Protein AF-A0A7S3C1I9-F1 (afdb_monomer)

Foldseek 3Di:
DDDDQFWDDDPPDDIAGPQKKKAAPDPPFQQIKTFHHVVVLTWIKTAHDDDQFFGIDTGSPDRDDDDPPGDIDMGHDDCPVQKDKDWDDDALQDIFIKIAGHCVPHRGFDADPVRHGDIHGDDDDPVVSNVSNVVRVVD

Mean predicted aligned error: 4.26 Å

InterPro domains:
  IPR037446 Histidine acid phosphatase, VIP1 family [PTHR12750] (1-138)

Nearest PDB structures (foldseek):
  4nzm-assembly1_A  TM=9.806E-01  e=9.174E-17  Homo sapiens
  8e1i-assembly1_A  TM=9.507E-01  e=4.252E-15  Schizosaccharomyces pombe/Puccinia graminis mixed DNA library
  8e1t-assembly1_A  TM=9.442E-01  e=3.404E-15  Schizosaccharomyces pombe
  8e1j-assembly1_A  TM=9.499E-01  e=4.495E-15  Schizosaccharomyces pombe
  8e1i-assembly2_B  TM=8.339E-01  e=3.031E-10  Schizosaccharomyces pombe/Puccinia graminis mixed DNA library

Sequence (139 aa):
FEETEDSVRVGDSKRIMKPFVEKPVSGEDHNVYIYFPPSAGGGCKKLFRKKNDRSSEYFPEINRVRRDGQSYIYEAFLPTGGTDVKVYTLGPNYAHAEARKSPVVDGRVLRTAEGKEVRFPVLLNPYEKEIARAVTLAS

Organism: NCBI:txid676789

Radius of gyration: 17.11 Å; Cα contacts (8 Å, |Δi|>4): 247; chains: 1; bounding box: 50×31×45 Å

Secondary structure (DSSP, 8-state):
-EE-SSEEE-TTSPPEESSEEEEESSTT----EEE--GGGT--EEEEEEEETTEEEEEETT--S---SS--EEEEEPP--TTEEEEEEESSTT-EEEEEEE-TTSSSBPPB-TTSPBP-EE----HHHHHHHHHHHHT-

pLDDT: mean 93.41, std 3.89, range [79.31, 97.62]

Structure (mmCIF, N/CA/C/O backbone):
data_AF-A0A7S3C1I9-F1
#
_entry.id   AF-A0A7S3C1I9-F1
#
loop_
_atom_site.group_PDB
_atom_site.id
_atom_site.type_symbol
_atom_site.label_atom_id
_atom_site.label_alt_id
_atom_site.label_comp_id
_atom_site.label_asym_id
_atom_site.label_entity_id
_atom_site.label_seq_id
_atom_site.pdbx_PDB_ins_code
_atom_site.Cartn_x
_atom_site.Cartn_y
_atom_site.Cartn_z
_atom_site.occupancy
_atom_site.B_iso_or_equiv
_atom_site.auth_seq_id
_atom_site.auth_comp_id
_atom_site.auth_asym_id
_atom_site.auth_atom_id
_atom_site.pdbx_PDB_model_num
ATOM 1 N N . PHE A 1 1 ? 20.017 3.777 -10.744 1.00 90.38 1 PHE A N 1
ATOM 2 C CA . PHE A 1 1 ? 18.772 2.996 -10.600 1.00 90.38 1 PHE A CA 1
ATOM 3 C C . PHE A 1 1 ? 18.902 1.771 -11.476 1.00 90.38 1 PHE A C 1
ATOM 5 O O . PHE A 1 1 ? 19.179 1.933 -12.659 1.00 90.38 1 PHE A O 1
ATOM 12 N N . GLU A 1 2 ? 18.730 0.583 -10.911 1.00 94.50 2 GLU A N 1
ATOM 13 C CA . GLU A 1 2 ? 18.808 -0.686 -11.637 1.00 94.50 2 GLU A CA 1
ATOM 14 C C . GLU A 1 2 ? 17.449 -1.379 -11.578 1.00 94.50 2 GLU A C 1
ATOM 16 O O . GLU A 1 2 ? 16.819 -1.430 -10.522 1.00 94.50 2 GLU A O 1
ATOM 21 N N . GLU A 1 3 ? 17.007 -1.924 -12.705 1.00 95.31 3 GLU A N 1
ATOM 22 C CA . GLU A 1 3 ? 15.759 -2.674 -12.820 1.00 95.31 3 GLU A CA 1
ATOM 23 C C . GLU A 1 3 ? 16.027 -3.964 -13.580 1.00 95.31 3 GLU A C 1
ATOM 25 O O . GLU A 1 3 ? 16.529 -3.946 -14.705 1.00 95.31 3 GLU A O 1
ATOM 30 N N . THR A 1 4 ? 15.675 -5.085 -12.965 1.00 94.62 4 THR A N 1
ATOM 31 C CA . THR A 1 4 ? 15.655 -6.396 -13.610 1.00 94.62 4 THR A CA 1
ATOM 32 C C . THR A 1 4 ? 14.210 -6.819 -13.855 1.00 94.62 4 THR A C 1
ATOM 34 O O . THR A 1 4 ? 13.270 -6.086 -13.558 1.00 94.62 4 THR A O 1
ATOM 37 N N . GLU A 1 5 ? 14.017 -8.007 -14.415 1.00 92.81 5 GLU A N 1
ATOM 38 C CA . GLU A 1 5 ? 12.683 -8.580 -14.596 1.00 92.81 5 GLU A CA 1
ATOM 39 C C . GLU A 1 5 ? 11.923 -8.728 -13.263 1.00 92.81 5 GLU A C 1
ATOM 41 O O . GLU A 1 5 ? 10.746 -8.369 -13.173 1.00 92.81 5 GLU A O 1
ATOM 46 N N . ASP A 1 6 ? 12.634 -9.143 -12.210 1.00 94.81 6 ASP A N 1
ATOM 47 C CA . ASP A 1 6 ? 12.067 -9.462 -10.895 1.00 94.81 6 ASP A CA 1
ATOM 48 C C . ASP A 1 6 ? 12.348 -8.436 -9.797 1.00 94.81 6 ASP A C 1
ATOM 50 O O . ASP A 1 6 ? 11.917 -8.640 -8.664 1.00 94.81 6 ASP A O 1
ATOM 54 N N . SER A 1 7 ? 13.111 -7.369 -10.051 1.00 96.19 7 SER A N 1
ATOM 55 C CA . SER A 1 7 ? 13.582 -6.515 -8.954 1.00 96.19 7 SER A CA 1
ATOM 56 C C . SER A 1 7 ? 13.951 -5.094 -9.353 1.00 96.19 7 SER A C 1
ATOM 58 O O . SER A 1 7 ? 14.238 -4.810 -10.515 1.00 96.19 7 SER A O 1
ATOM 60 N N . VAL A 1 8 ? 14.009 -4.217 -8.352 1.00 96.81 8 VAL A N 1
ATOM 61 C CA . VAL A 1 8 ? 14.538 -2.853 -8.464 1.00 96.81 8 VAL A CA 1
ATOM 62 C C . VAL A 1 8 ? 15.599 -2.582 -7.404 1.00 96.81 8 VAL A C 1
ATOM 64 O O . VAL A 1 8 ? 15.580 -3.161 -6.316 1.00 96.81 8 VAL A O 1
ATOM 67 N N . ARG A 1 9 ? 16.531 -1.679 -7.709 1.00 95.81 9 ARG A N 1
ATOM 68 C CA . ARG A 1 9 ? 17.531 -1.165 -6.767 1.00 95.81 9 ARG A CA 1
ATOM 69 C C . ARG A 1 9 ? 17.762 0.331 -6.985 1.00 95.81 9 ARG A C 1
ATOM 71 O O . ARG A 1 9 ? 17.995 0.790 -8.109 1.00 95.81 9 ARG A O 1
ATOM 78 N N . VAL A 1 10 ? 17.726 1.094 -5.894 1.00 91.25 10 VAL A N 1
ATOM 79 C CA . VAL A 1 10 ? 17.847 2.560 -5.903 1.00 91.25 10 VAL A CA 1
ATOM 80 C C . VAL A 1 10 ? 19.148 2.969 -5.211 1.00 91.25 10 VAL A C 1
ATOM 82 O O . VAL A 1 10 ? 19.238 2.949 -3.989 1.00 91.25 10 VAL A O 1
ATOM 85 N N . GLY A 1 11 ? 20.164 3.346 -5.992 1.00 89.25 11 GLY A N 1
ATOM 86 C CA . GLY A 1 11 ? 21.488 3.687 -5.456 1.00 89.25 11 GLY A CA 1
ATOM 87 C C . GLY A 1 11 ? 22.116 2.507 -4.711 1.00 89.25 11 GLY A C 1
ATOM 88 O O . GLY A 1 11 ? 22.029 1.366 -5.169 1.00 89.25 11 GLY A O 1
ATOM 89 N N . ASP A 1 12 ? 22.682 2.775 -3.536 1.00 88.12 12 ASP A N 1
ATOM 90 C CA . ASP A 1 12 ? 23.318 1.759 -2.687 1.00 88.12 12 ASP A CA 1
ATOM 91 C C . ASP A 1 12 ? 22.326 0.957 -1.831 1.00 88.12 12 ASP A C 1
ATOM 93 O O . ASP A 1 12 ? 22.732 0.134 -1.009 1.00 88.12 12 ASP A O 1
ATOM 97 N N . SER A 1 13 ? 21.016 1.150 -2.027 1.00 88.75 13 SER A N 1
ATOM 98 C CA . SER A 1 13 ? 19.999 0.415 -1.282 1.00 88.75 13 SER A CA 1
ATOM 99 C C . SER A 1 13 ? 20.018 -1.087 -1.584 1.00 88.75 13 SER A C 1
ATOM 101 O O . SER A 1 13 ? 20.570 -1.561 -2.588 1.00 88.75 13 SER A O 1
ATOM 103 N N . LYS A 1 14 ? 19.394 -1.859 -0.686 1.00 91.31 14 LYS A N 1
ATOM 104 C CA . LYS A 1 14 ? 19.136 -3.281 -0.920 1.00 91.31 14 LYS A CA 1
ATOM 105 C C . LYS A 1 14 ? 18.199 -3.439 -2.116 1.00 91.31 14 LYS A C 1
ATOM 107 O O . LYS A 1 14 ? 17.263 -2.666 -2.299 1.00 91.31 14 LYS A O 1
ATOM 112 N N . ARG A 1 15 ? 18.441 -4.482 -2.906 1.00 95.50 15 ARG A N 1
ATOM 113 C CA . ARG A 1 15 ? 17.554 -4.889 -3.997 1.00 95.50 15 ARG A CA 1
ATOM 114 C C . ARG A 1 15 ? 16.187 -5.298 -3.434 1.00 95.50 15 ARG A C 1
ATOM 116 O O . ARG A 1 15 ? 16.126 -6.051 -2.464 1.00 95.50 15 ARG A O 1
ATOM 123 N N . ILE A 1 16 ? 15.113 -4.817 -4.056 1.00 96.81 16 ILE A N 1
ATOM 124 C CA . ILE A 1 16 ? 13.724 -5.114 -3.691 1.00 96.81 16 ILE A CA 1
ATOM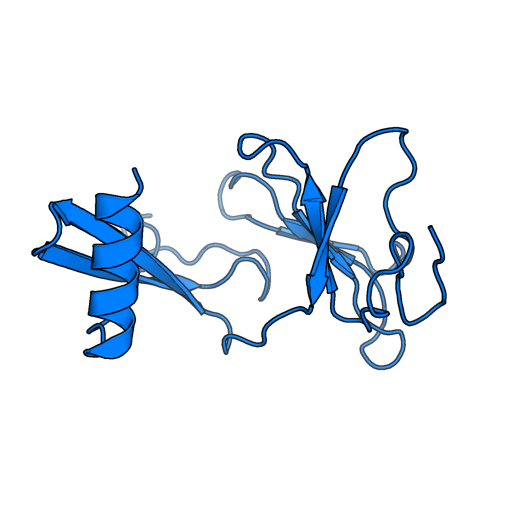 125 C C . ILE A 1 16 ? 13.137 -6.020 -4.768 1.00 96.81 16 ILE A C 1
ATOM 127 O O . ILE A 1 16 ? 13.087 -5.645 -5.940 1.00 96.81 16 ILE A O 1
ATOM 131 N N . MET A 1 17 ? 12.721 -7.218 -4.369 1.00 96.56 17 MET A N 1
ATOM 132 C CA . MET A 1 17 ? 12.106 -8.198 -5.263 1.00 96.56 17 MET A CA 1
ATOM 133 C C . MET A 1 17 ? 10.626 -7.886 -5.471 1.00 96.56 17 MET A C 1
ATOM 135 O O . MET A 1 17 ? 9.963 -7.371 -4.572 1.00 96.56 17 MET A O 1
ATOM 139 N N . LYS A 1 18 ? 10.094 -8.238 -6.640 1.00 96.81 18 LYS A N 1
ATOM 140 C CA . LYS A 1 18 ? 8.656 -8.263 -6.881 1.00 96.81 18 LYS A CA 1
ATOM 141 C C . LYS A 1 18 ? 7.997 -9.344 -5.991 1.00 96.81 18 LYS A C 1
ATOM 143 O O . LYS A 1 18 ? 8.567 -10.425 -5.844 1.00 96.81 18 LYS A O 1
ATOM 148 N N . PRO A 1 19 ? 6.792 -9.099 -5.446 1.00 96.56 19 PRO A N 1
ATOM 149 C CA . PRO A 1 19 ? 6.039 -7.863 -5.593 1.00 96.56 19 PRO A CA 1
ATOM 150 C C . PRO A 1 19 ? 6.630 -6.695 -4.790 1.00 96.56 19 PRO A C 1
ATOM 152 O O . PRO A 1 19 ? 7.044 -6.849 -3.642 1.00 96.56 19 PRO A O 1
ATOM 155 N N . PHE A 1 20 ? 6.638 -5.510 -5.398 1.00 97.06 20 PHE A N 1
ATOM 156 C CA . PHE A 1 20 ? 7.049 -4.263 -4.748 1.00 97.06 20 PHE A CA 1
ATOM 157 C C . PHE A 1 20 ? 6.086 -3.128 -5.091 1.00 97.06 20 PHE A C 1
ATOM 159 O O . PHE A 1 20 ? 5.358 -3.194 -6.086 1.00 97.06 20 PHE A O 1
ATOM 166 N N . VAL A 1 21 ? 6.092 -2.089 -4.258 1.00 97.31 21 VAL A N 1
ATOM 167 C CA . VAL A 1 21 ? 5.251 -0.898 -4.403 1.00 97.31 21 VAL A CA 1
ATOM 168 C C . VAL A 1 21 ? 6.107 0.282 -4.850 1.00 97.31 21 VAL A C 1
ATOM 170 O O . VAL A 1 21 ? 7.190 0.500 -4.316 1.00 97.31 21 VAL A O 1
ATOM 173 N N . GLU A 1 22 ? 5.605 1.055 -5.806 1.00 97.62 22 GLU A N 1
ATOM 174 C CA . GLU A 1 22 ? 6.159 2.328 -6.263 1.00 97.62 22 GLU A CA 1
ATOM 175 C C . GLU A 1 22 ? 5.158 3.446 -5.936 1.00 97.62 22 GLU A C 1
ATOM 177 O O . GLU A 1 22 ? 4.035 3.476 -6.455 1.00 97.62 22 GLU A O 1
ATOM 182 N N . LYS A 1 23 ? 5.557 4.372 -5.066 1.00 97.56 23 LYS A N 1
ATOM 183 C CA . LYS A 1 23 ? 4.727 5.490 -4.602 1.00 97.56 23 LYS A CA 1
ATOM 184 C C . LYS A 1 23 ? 5.306 6.815 -5.092 1.00 97.56 23 LYS A C 1
ATOM 186 O O . LYS A 1 23 ? 6.522 6.983 -5.017 1.00 97.56 23 LYS A O 1
ATOM 191 N N . PRO A 1 24 ? 4.482 7.769 -5.549 1.00 97.38 24 PRO A N 1
ATOM 192 C CA . PRO A 1 24 ? 4.924 9.149 -5.718 1.00 97.38 24 PRO A CA 1
ATOM 193 C C . PRO A 1 24 ? 5.516 9.690 -4.411 1.00 97.38 24 PRO A C 1
ATOM 195 O O . PRO A 1 24 ? 5.073 9.321 -3.324 1.00 97.38 24 PRO A O 1
ATOM 198 N N . VAL A 1 25 ? 6.509 10.576 -4.506 1.00 96.44 25 VAL A N 1
ATOM 199 C CA . VAL A 1 25 ? 7.065 11.251 -3.316 1.00 96.44 25 VAL A CA 1
ATOM 200 C C . VAL A 1 25 ? 6.053 12.179 -2.637 1.00 96.44 25 VAL A C 1
ATOM 202 O O . 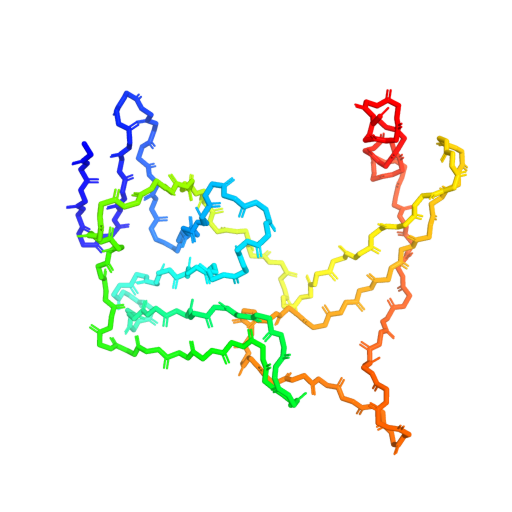VAL A 1 25 ? 6.152 12.424 -1.438 1.00 96.44 25 VAL A O 1
ATOM 205 N N . SER A 1 26 ? 5.080 12.694 -3.394 1.00 94.81 26 SER A N 1
ATOM 206 C CA . SER A 1 26 ? 3.997 13.523 -2.866 1.00 94.81 26 SER A CA 1
ATOM 207 C C . SER A 1 26 ? 2.912 12.656 -2.230 1.00 94.81 26 SER A C 1
ATOM 209 O O . SER A 1 26 ? 2.324 11.815 -2.907 1.00 94.81 26 SER A O 1
ATOM 211 N N . GLY A 1 27 ? 2.590 12.907 -0.957 1.00 90.44 27 GLY A N 1
ATOM 212 C CA . GLY A 1 27 ? 1.500 12.222 -0.249 1.00 90.44 27 GLY A CA 1
ATOM 213 C C . GLY A 1 27 ? 0.098 12.521 -0.798 1.00 90.44 27 GLY A C 1
ATOM 214 O O . GLY A 1 27 ? -0.829 11.753 -0.550 1.00 90.44 27 GLY A O 1
ATOM 215 N N . GLU A 1 28 ? -0.045 13.595 -1.579 1.00 92.25 28 GLU A N 1
ATOM 216 C CA . GLU A 1 28 ? -1.297 13.977 -2.246 1.00 9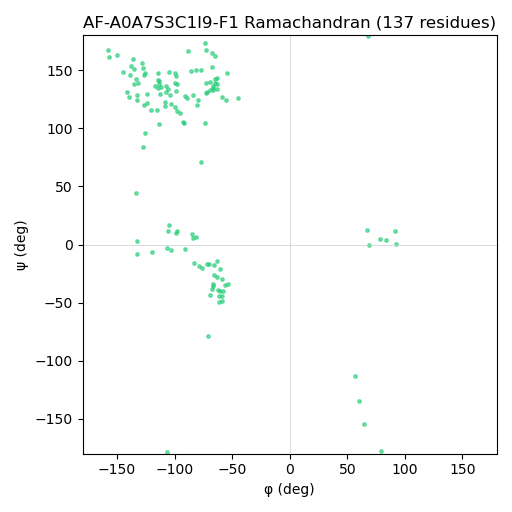2.25 28 GLU A CA 1
ATOM 217 C C . GLU A 1 28 ? -1.512 13.234 -3.575 1.00 92.25 28 GLU A C 1
ATOM 219 O O . GLU A 1 28 ? -2.622 13.211 -4.117 1.00 92.25 28 GLU A O 1
ATOM 224 N N . ASP A 1 29 ? -0.461 12.614 -4.121 1.00 94.19 29 ASP A N 1
ATOM 225 C CA . ASP A 1 29 ? -0.569 11.798 -5.323 1.00 94.19 29 ASP A CA 1
ATOM 226 C C . ASP A 1 29 ? -0.825 10.329 -4.957 1.00 94.19 29 ASP A C 1
ATOM 228 O O . ASP A 1 29 ? 0.052 9.566 -4.551 1.00 94.19 29 ASP A O 1
ATOM 232 N N . HIS A 1 30 ? -2.076 9.916 -5.149 1.00 93.12 30 HIS A N 1
ATOM 233 C CA . HIS A 1 30 ? -2.548 8.572 -4.836 1.00 93.12 30 HIS A CA 1
ATOM 234 C C . HIS A 1 30 ? -2.291 7.541 -5.953 1.00 93.12 30 HIS A C 1
ATOM 236 O O . HIS A 1 30 ? -2.822 6.431 -5.868 1.00 93.12 30 HIS A O 1
ATOM 242 N N . ASN A 1 31 ? -1.521 7.875 -6.996 1.00 95.62 31 ASN A N 1
ATOM 243 C CA . ASN A 1 31 ? -1.163 6.955 -8.081 1.00 95.62 31 ASN A CA 1
ATOM 244 C C . ASN A 1 31 ? -0.058 5.975 -7.643 1.00 95.62 31 ASN A C 1
ATOM 246 O O . ASN A 1 31 ? 1.096 6.056 -8.077 1.00 95.62 31 ASN A O 1
ATOM 250 N N . VAL A 1 32 ? -0.420 5.039 -6.765 1.00 97.06 32 VAL A N 1
ATOM 251 C CA . VAL A 1 32 ? 0.471 4.007 -6.210 1.00 97.06 32 VAL A CA 1
ATOM 252 C C . VAL A 1 32 ? 0.435 2.751 -7.073 1.00 97.06 32 VAL A C 1
ATOM 254 O O . VAL A 1 32 ? -0.640 2.249 -7.393 1.00 97.06 32 VAL A O 1
ATOM 257 N N . TYR A 1 33 ? 1.595 2.254 -7.497 1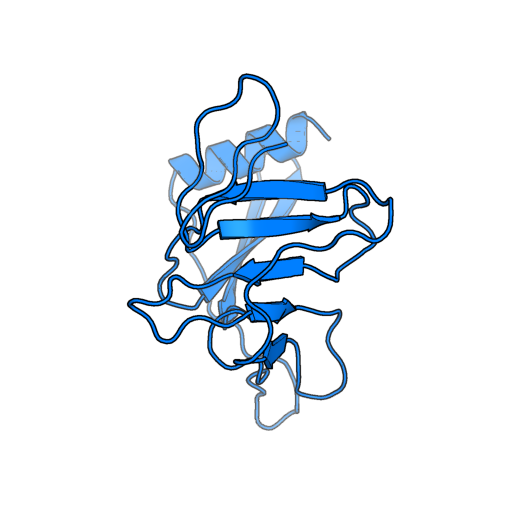.00 97.50 33 TYR A N 1
ATOM 258 C CA . TYR A 1 33 ? 1.693 1.129 -8.432 1.00 97.50 33 TYR A CA 1
ATOM 259 C C . TYR A 1 33 ? 2.313 -0.079 -7.731 1.00 97.50 33 TYR A C 1
ATOM 261 O O . TYR A 1 33 ? 3.229 0.068 -6.926 1.00 97.50 33 TYR A O 1
ATOM 269 N N . ILE A 1 34 ? 1.809 -1.274 -8.027 1.00 96.88 34 ILE A N 1
ATOM 270 C CA . ILE A 1 34 ? 2.304 -2.540 -7.479 1.00 96.88 34 ILE A CA 1
ATOM 271 C C . ILE A 1 34 ? 2.671 -3.438 -8.647 1.00 96.88 34 ILE A C 1
ATOM 273 O O . ILE A 1 34 ? 1.807 -3.750 -9.463 1.00 96.88 34 ILE A O 1
ATOM 277 N N . TYR A 1 35 ? 3.925 -3.870 -8.716 1.00 97.38 35 TYR A N 1
ATOM 278 C CA . TYR A 1 35 ? 4.424 -4.702 -9.811 1.00 97.38 35 TYR A CA 1
ATOM 279 C C . TYR A 1 35 ? 4.562 -6.144 -9.347 1.00 97.38 35 TYR A C 1
ATOM 281 O O . TYR A 1 35 ? 5.199 -6.393 -8.326 1.00 97.38 35 TYR A O 1
ATOM 289 N N . PHE A 1 36 ? 3.998 -7.091 -10.093 1.00 96.12 36 PHE A N 1
ATOM 290 C CA . PHE A 1 36 ? 4.013 -8.512 -9.740 1.00 96.12 36 PHE A CA 1
ATOM 291 C C . PHE A 1 36 ? 5.104 -9.266 -10.506 1.00 96.12 36 PHE A C 1
ATOM 293 O O . PHE A 1 36 ? 5.433 -8.885 -11.635 1.00 96.12 36 PHE A O 1
ATOM 300 N N . PRO A 1 37 ? 5.700 -10.314 -9.908 1.00 96.38 37 PRO A N 1
ATOM 301 C CA . PRO A 1 37 ? 6.715 -11.106 -10.589 1.00 96.38 37 PRO A CA 1
ATOM 302 C C . PRO A 1 37 ? 6.089 -11.888 -11.759 1.00 96.38 37 PRO A C 1
ATOM 304 O O . PRO A 1 37 ? 4.908 -12.248 -11.681 1.00 96.38 37 PRO A O 1
ATOM 307 N N . PRO A 1 38 ? 6.857 -12.221 -12.812 1.00 94.00 38 PRO A N 1
ATOM 308 C CA . PRO A 1 38 ? 6.395 -13.079 -13.906 1.00 94.00 38 PRO A CA 1
ATOM 309 C C . PRO A 1 38 ? 5.834 -14.419 -13.412 1.00 94.00 38 PRO A C 1
ATOM 311 O O . PRO A 1 38 ? 4.845 -14.909 -13.950 1.00 94.00 38 PRO A O 1
ATOM 314 N N . SER A 1 39 ? 6.392 -14.969 -12.326 1.00 93.75 39 SER A N 1
ATOM 315 C CA . SER A 1 39 ? 5.906 -16.198 -11.679 1.00 93.75 39 SER A CA 1
ATOM 316 C C . SER A 1 39 ? 4.468 -16.106 -11.149 1.00 93.75 39 SER A C 1
ATOM 318 O O . SER A 1 39 ? 3.819 -17.134 -10.979 1.00 93.75 39 SER A O 1
ATOM 320 N N . ALA A 1 40 ? 3.955 -14.894 -10.916 1.00 90.69 40 ALA A N 1
ATOM 321 C CA . AL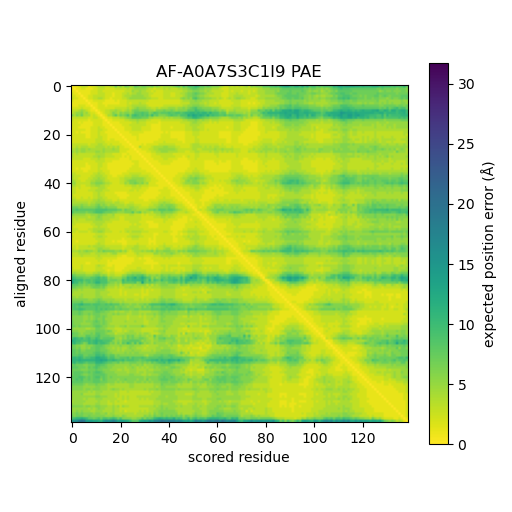A A 1 40 ? 2.574 -14.620 -10.519 1.00 90.69 40 ALA A CA 1
ATOM 322 C C . ALA A 1 40 ? 1.722 -14.052 -11.674 1.00 90.69 40 ALA A C 1
ATOM 324 O O . ALA A 1 40 ? 0.670 -13.466 -11.428 1.00 90.69 40 ALA A O 1
ATOM 325 N N . GLY A 1 41 ? 2.178 -14.194 -12.925 1.00 92.31 41 GLY A N 1
ATOM 326 C CA . GLY A 1 41 ? 1.512 -13.664 -14.120 1.00 92.31 41 GLY A CA 1
ATOM 327 C C . GLY A 1 41 ? 1.978 -12.269 -14.545 1.00 92.31 41 GLY A C 1
ATOM 328 O O . GLY A 1 41 ? 1.490 -11.747 -15.544 1.00 92.31 41 GLY A O 1
ATOM 329 N N . GLY A 1 42 ? 2.935 -11.673 -13.826 1.00 95.56 42 GLY A N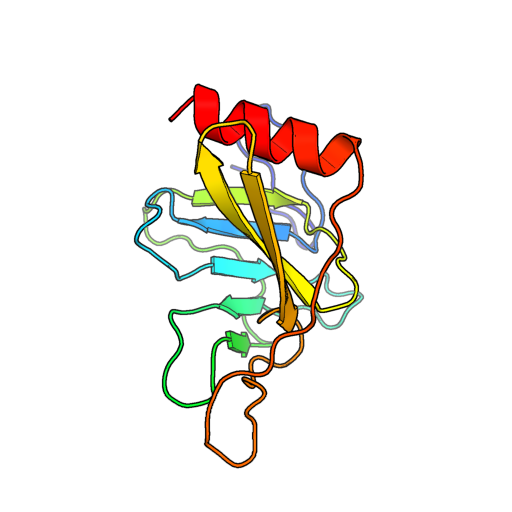 1
ATOM 330 C CA . GLY A 1 42 ? 3.456 -10.344 -14.130 1.00 95.56 42 GLY A CA 1
ATOM 331 C C . GLY A 1 42 ? 2.408 -9.242 -13.971 1.00 95.56 42 GLY A C 1
ATOM 332 O O . GLY A 1 42 ? 1.440 -9.356 -13.215 1.00 95.56 42 GLY A O 1
ATOM 333 N N . GLY A 1 43 ? 2.606 -8.152 -14.696 1.00 96.88 43 GLY A N 1
ATOM 334 C CA . GLY A 1 43 ? 1.699 -7.019 -14.731 1.00 96.88 43 GLY A CA 1
ATOM 335 C C . GLY A 1 43 ? 1.828 -6.080 -13.537 1.00 96.88 43 GLY A C 1
ATOM 336 O O . GLY A 1 43 ? 2.653 -6.239 -1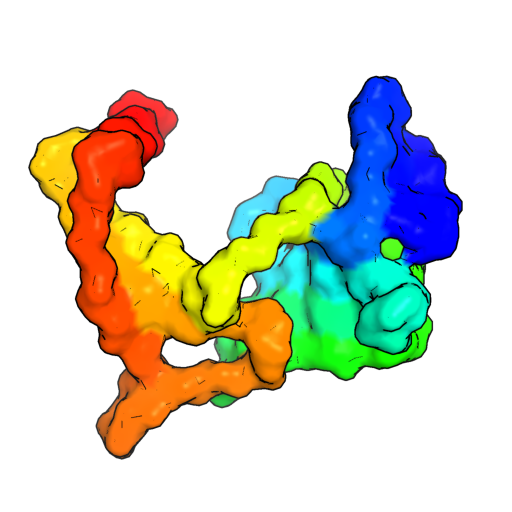2.627 1.00 96.88 43 GLY A O 1
ATOM 337 N N . CYS A 1 44 ? 0.969 -5.068 -13.554 1.00 96.56 44 CYS A N 1
ATOM 338 C CA . CYS A 1 44 ? 0.961 -3.995 -12.579 1.00 96.56 44 CYS A CA 1
ATOM 339 C C . CYS A 1 44 ? -0.461 -3.696 -12.125 1.00 96.56 44 CYS A C 1
ATOM 341 O O . CYS A 1 44 ? -1.389 -3.624 -12.927 1.00 96.56 44 CYS A O 1
ATOM 343 N N . LYS A 1 45 ? -0.637 -3.475 -10.825 1.00 96.19 45 LYS A N 1
ATOM 344 C CA . LYS A 1 45 ? -1.872 -2.936 -10.269 1.00 96.19 45 LYS A CA 1
ATOM 345 C C . LYS A 1 45 ? -1.683 -1.466 -9.938 1.00 96.19 45 LYS A C 1
ATOM 347 O O . LYS A 1 45 ? -0.837 -1.116 -9.120 1.00 96.19 45 LYS A O 1
ATOM 352 N N . LYS A 1 46 ? -2.500 -0.620 -10.559 1.00 97.00 46 LYS A N 1
ATOM 353 C CA . LYS A 1 46 ? -2.507 0.828 -10.348 1.00 97.00 46 LYS A CA 1
ATOM 354 C C . LYS A 1 46 ? -3.614 1.179 -9.375 1.00 97.00 46 LYS A C 1
ATOM 356 O O . LYS A 1 46 ? -4.788 0.974 -9.676 1.00 97.00 46 LYS A O 1
ATOM 361 N N . LEU A 1 47 ? -3.246 1.688 -8.211 1.00 96.00 47 LEU A N 1
ATOM 362 C CA . LEU A 1 47 ? -4.168 2.265 -7.243 1.00 96.00 47 LEU A CA 1
ATOM 363 C C . LEU A 1 47 ? -4.393 3.729 -7.604 1.00 96.00 47 LEU A C 1
ATOM 365 O O . LEU A 1 47 ? -3.513 4.396 -8.146 1.00 96.00 47 LEU A O 1
ATOM 369 N N . PHE A 1 48 ? -5.584 4.222 -7.294 1.00 94.00 48 PHE A N 1
ATOM 370 C CA . PHE A 1 48 ? -5.948 5.616 -7.500 1.00 94.00 48 PHE A CA 1
ATOM 371 C C . PHE A 1 48 ? -6.970 6.058 -6.458 1.00 94.00 48 PHE A C 1
ATOM 373 O O . PHE A 1 48 ? -7.646 5.244 -5.819 1.00 94.00 48 PHE A O 1
ATOM 380 N N . ARG A 1 49 ? -7.125 7.378 -6.304 1.00 91.81 49 ARG A N 1
ATOM 381 C CA . ARG A 1 49 ? -8.207 7.939 -5.492 1.00 91.81 49 ARG A CA 1
ATOM 382 C C . ARG A 1 49 ? -9.538 7.396 -6.001 1.00 91.81 49 ARG A C 1
ATOM 384 O O . ARG A 1 49 ? -9.847 7.542 -7.180 1.00 91.81 49 ARG A O 1
ATOM 391 N N . LYS A 1 50 ? -10.307 6.782 -5.099 1.00 88.38 50 LYS A N 1
ATOM 392 C CA . LYS A 1 50 ? -11.562 6.087 -5.402 1.00 88.38 50 LYS A CA 1
ATOM 393 C C . LYS A 1 50 ? -12.454 6.895 -6.349 1.00 88.38 50 LYS A C 1
ATOM 395 O O . LYS A 1 50 ? -12.811 8.033 -6.046 1.00 88.38 50 LYS A O 1
ATOM 400 N N . LYS A 1 51 ? -12.857 6.264 -7.451 1.00 87.44 51 LYS A N 1
ATOM 401 C CA . LYS A 1 51 ? -13.839 6.774 -8.414 1.00 87.44 51 LYS A CA 1
ATOM 402 C C . LYS A 1 51 ? -14.988 5.774 -8.458 1.00 87.44 51 LYS A C 1
ATOM 404 O O . LYS A 1 51 ? -14.787 4.618 -8.815 1.00 87.44 51 LYS A O 1
ATOM 409 N N . ASN A 1 52 ? -16.180 6.203 -8.048 1.00 87.38 52 ASN A N 1
ATOM 410 C CA . ASN A 1 52 ? -17.363 5.345 -7.923 1.00 87.38 52 ASN A CA 1
ATOM 411 C C . ASN A 1 52 ? -17.123 4.132 -7.001 1.00 87.38 52 ASN A C 1
ATOM 413 O O . ASN A 1 52 ? -16.973 4.286 -5.783 1.00 87.38 52 ASN A O 1
ATOM 417 N N . ASP A 1 53 ? -17.121 2.923 -7.552 1.00 87.44 53 ASP A N 1
ATOM 418 C CA . ASP A 1 53 ? -16.900 1.654 -6.863 1.00 87.44 53 ASP A CA 1
ATOM 419 C C . ASP A 1 53 ? -15.516 1.050 -7.152 1.00 87.44 53 ASP A C 1
ATOM 421 O O . ASP A 1 53 ? -15.266 -0.091 -6.767 1.00 87.44 53 ASP A O 1
ATOM 425 N N . ARG A 1 54 ? -14.603 1.813 -7.769 1.00 90.81 54 ARG A N 1
ATOM 426 C CA . ARG A 1 54 ? -13.238 1.379 -8.083 1.00 90.81 54 ARG A CA 1
ATOM 427 C C . ARG A 1 54 ? -12.178 2.163 -7.315 1.00 90.81 54 ARG A C 1
ATOM 429 O O . ARG A 1 54 ? -12.289 3.377 -7.138 1.00 90.81 54 ARG A O 1
ATOM 436 N N . SER A 1 55 ? -11.132 1.464 -6.889 1.00 91.75 55 SER A N 1
ATOM 437 C CA . SER A 1 55 ? -9.953 2.013 -6.200 1.00 91.75 55 SER A CA 1
ATOM 438 C C . SER A 1 55 ? -8.620 1.508 -6.761 1.00 91.75 55 SER A C 1
ATOM 440 O O . SER A 1 55 ? -7.565 2.015 -6.378 1.00 91.75 55 SER A O 1
ATOM 442 N N . SER A 1 56 ? -8.650 0.525 -7.662 1.00 95.31 56 SER A N 1
ATOM 443 C CA . SER A 1 56 ? -7.493 0.100 -8.442 1.00 95.31 56 SER A CA 1
ATOM 444 C C . SER A 1 56 ? -7.918 -0.630 -9.716 1.00 95.31 56 SER A C 1
ATOM 446 O O . SER A 1 56 ? -9.082 -1.012 -9.868 1.00 95.31 56 SER A O 1
ATOM 448 N N . GLU A 1 57 ? -6.961 -0.832 -10.615 1.00 95.50 57 GLU A N 1
ATOM 449 C CA . GLU A 1 57 ? -7.115 -1.620 -11.835 1.00 95.50 57 GLU A CA 1
ATOM 450 C C . GLU A 1 57 ? -5.812 -2.367 -12.149 1.00 95.50 57 GLU A C 1
ATOM 452 O O . GLU A 1 57 ? -4.723 -1.915 -11.783 1.00 95.50 57 GLU A O 1
ATOM 457 N N . TYR A 1 58 ? -5.929 -3.545 -12.763 1.00 95.88 58 TYR A N 1
ATOM 458 C CA . TYR A 1 58 ? -4.799 -4.407 -13.099 1.00 95.88 58 TYR A CA 1
ATOM 459 C C . TYR A 1 58 ? -4.510 -4.363 -14.601 1.00 95.88 58 TYR A C 1
ATOM 461 O O . TYR A 1 58 ? -5.424 -4.479 -15.410 1.00 95.88 58 TYR A O 1
ATOM 469 N N . PHE A 1 59 ? -3.230 -4.225 -14.936 1.00 96.62 59 PHE A N 1
ATOM 470 C CA . PHE A 1 59 ? -2.696 -4.046 -16.281 1.00 96.62 59 PHE A CA 1
ATOM 471 C C . PHE A 1 59 ? -1.630 -5.125 -16.535 1.00 96.62 59 PHE A C 1
ATOM 473 O O . PHE A 1 59 ? -0.489 -4.961 -16.081 1.00 96.62 59 PHE A O 1
ATOM 480 N N . PRO A 1 60 ? -1.977 -6.252 -17.184 1.00 95.94 60 PRO A N 1
ATOM 481 C CA . PRO A 1 60 ? -1.057 -7.378 -17.399 1.00 95.94 60 PRO A CA 1
ATOM 482 C C . PRO A 1 60 ? 0.162 -7.020 -18.265 1.00 95.94 60 PRO A C 1
ATOM 484 O O . PRO A 1 60 ? 1.243 -7.587 -18.109 1.00 95.94 60 PRO A O 1
ATOM 487 N N . GLU A 1 61 ? 0.017 -6.048 -19.160 1.00 96.19 61 GLU A N 1
ATOM 488 C CA . GLU A 1 61 ? 1.051 -5.605 -20.091 1.00 96.19 61 GLU A CA 1
ATOM 489 C C . GLU A 1 61 ? 2.133 -4.735 -19.430 1.00 96.19 61 GLU A C 1
ATOM 491 O O . GLU A 1 61 ? 3.253 -4.628 -19.936 1.00 96.19 61 GLU A O 1
ATOM 496 N N . ILE A 1 62 ? 1.845 -4.144 -18.267 1.00 96.56 62 ILE A N 1
ATOM 497 C CA . ILE A 1 62 ? 2.751 -3.207 -17.597 1.00 96.56 62 ILE A CA 1
ATOM 498 C C . ILE A 1 62 ? 3.633 -3.950 -16.598 1.00 96.56 62 ILE A C 1
ATOM 500 O O . ILE A 1 62 ? 3.205 -4.309 -15.509 1.00 96.56 62 ILE A O 1
ATOM 504 N N . ASN A 1 63 ? 4.902 -4.129 -16.955 1.00 95.88 63 ASN A N 1
ATOM 505 C CA . ASN A 1 63 ? 5.869 -4.891 -16.153 1.00 95.88 63 ASN A CA 1
ATOM 506 C C . ASN A 1 63 ? 7.081 -4.071 -15.690 1.00 95.88 63 ASN A C 1
ATOM 508 O O . ASN A 1 63 ? 7.907 -4.578 -14.922 1.00 95.88 63 ASN A O 1
ATOM 512 N N . ARG A 1 64 ? 7.181 -2.829 -16.172 1.00 96.31 64 ARG A N 1
ATOM 513 C CA . ARG A 1 64 ? 8.293 -1.907 -15.941 1.00 96.31 64 ARG A CA 1
ATOM 514 C C . ARG A 1 64 ? 7.845 -0.706 -15.125 1.00 96.31 64 ARG A C 1
ATOM 516 O O . ARG A 1 64 ? 6.703 -0.270 -15.267 1.00 96.31 64 ARG A O 1
ATOM 523 N N . VAL A 1 65 ? 8.755 -0.183 -14.310 1.00 97.06 65 VAL A N 1
ATOM 524 C CA . VAL A 1 65 ? 8.500 0.993 -13.462 1.00 97.06 65 VAL A CA 1
ATOM 525 C C . VAL A 1 65 ? 8.306 2.275 -14.276 1.00 97.06 65 VAL A C 1
ATOM 527 O O . VAL A 1 65 ? 8.658 2.325 -15.460 1.00 97.06 65 VAL A O 1
ATOM 530 N N . ARG A 1 66 ? 7.766 3.332 -13.659 1.00 96.62 66 ARG A N 1
ATOM 531 C CA . ARG A 1 66 ? 7.546 4.613 -14.348 1.00 96.62 66 ARG A CA 1
ATOM 532 C C . ARG A 1 66 ? 8.879 5.303 -14.659 1.00 96.62 66 ARG A C 1
ATOM 534 O O . ARG A 1 66 ? 9.814 5.288 -13.861 1.00 96.62 66 ARG A O 1
ATOM 541 N N . ARG A 1 67 ? 8.971 5.904 -15.853 1.00 94.25 67 ARG A N 1
ATOM 542 C CA . ARG A 1 67 ? 10.167 6.584 -16.401 1.00 94.25 67 ARG A CA 1
ATOM 543 C C . ARG A 1 67 ? 9.818 7.947 -17.003 1.00 94.25 67 ARG A C 1
ATOM 545 O O . ARG A 1 67 ? 10.252 8.283 -18.097 1.00 94.25 67 ARG A O 1
ATOM 552 N N . ASP A 1 68 ? 8.997 8.711 -16.301 1.00 94.62 68 ASP A N 1
ATOM 553 C CA . ASP A 1 68 ? 8.446 9.996 -16.750 1.00 94.62 68 ASP A CA 1
ATOM 554 C C . ASP A 1 68 ? 9.206 11.221 -16.202 1.00 94.62 68 ASP A C 1
ATOM 556 O O . ASP A 1 68 ? 8.758 12.354 -16.355 1.00 94.62 68 ASP A O 1
ATOM 560 N N . GLY A 1 69 ? 10.362 11.003 -15.567 1.00 91.25 69 GLY A N 1
ATOM 561 C CA . GLY A 1 69 ? 11.176 12.063 -14.968 1.00 91.25 69 GLY A CA 1
ATOM 562 C C . GLY A 1 69 ? 10.733 12.484 -13.564 1.00 91.25 69 GLY A C 1
ATOM 563 O O . GLY A 1 69 ? 11.333 13.398 -13.003 1.00 91.25 69 GLY A O 1
ATOM 564 N N . GLN A 1 70 ? 9.726 11.827 -12.980 1.00 94.25 70 GLN A N 1
ATOM 565 C CA . GLN A 1 70 ? 9.313 12.063 -11.598 1.00 94.25 70 GLN A CA 1
ATOM 566 C C . GLN A 1 70 ? 10.078 11.181 -10.602 1.00 94.25 70 GLN A C 1
ATOM 568 O O . GLN A 1 70 ? 10.751 10.210 -10.957 1.00 94.25 70 GLN A O 1
ATOM 573 N N . SER A 1 71 ? 9.957 11.535 -9.323 1.00 94.69 71 SER A N 1
ATOM 574 C CA . SER A 1 71 ? 10.585 10.821 -8.213 1.00 94.69 71 SER A CA 1
ATOM 575 C C . SER A 1 71 ? 9.600 9.884 -7.523 1.00 94.69 71 SER A C 1
ATOM 577 O O . SER A 1 71 ? 8.459 10.258 -7.238 1.00 94.69 71 SER A O 1
ATOM 579 N N . TYR A 1 72 ? 10.084 8.691 -7.175 1.00 96.19 72 TYR A N 1
ATOM 580 C CA . TYR A 1 72 ? 9.288 7.639 -6.549 1.00 96.19 72 TYR A CA 1
ATOM 581 C C . TYR A 1 72 ? 10.012 6.982 -5.375 1.00 96.19 72 TYR A C 1
ATOM 583 O O . TYR A 1 72 ? 11.239 6.872 -5.354 1.00 96.19 72 TYR A O 1
ATOM 591 N N . ILE A 1 73 ? 9.221 6.500 -4.422 1.00 95.88 73 ILE A N 1
ATOM 592 C CA . ILE A 1 73 ? 9.644 5.657 -3.307 1.00 95.88 73 ILE A CA 1
ATOM 593 C C . ILE A 1 73 ? 9.325 4.207 -3.665 1.00 95.88 73 ILE A C 1
ATOM 595 O O . ILE A 1 73 ? 8.207 3.907 -4.087 1.00 95.88 73 ILE A O 1
ATOM 599 N N . TYR A 1 74 ? 10.294 3.315 -3.463 1.00 96.38 74 TYR A N 1
ATOM 600 C CA . TYR A 1 74 ? 10.148 1.879 -3.690 1.00 96.38 74 TYR A CA 1
ATOM 601 C C . TYR A 1 74 ? 10.224 1.123 -2.364 1.00 96.38 74 TYR A C 1
ATOM 603 O O . TYR A 1 74 ? 11.169 1.312 -1.599 1.00 96.38 74 TYR A O 1
ATOM 611 N N . GLU A 1 75 ? 9.257 0.246 -2.105 1.00 95.38 75 GLU A N 1
ATOM 612 C CA . GLU A 1 75 ? 9.200 -0.579 -0.892 1.00 95.38 75 GLU A CA 1
ATOM 613 C C . GLU A 1 75 ? 8.790 -2.021 -1.215 1.00 95.38 75 GLU A C 1
ATOM 615 O O . GLU A 1 75 ? 8.103 -2.286 -2.205 1.00 95.38 75 GLU A O 1
ATOM 620 N N . ALA A 1 76 ? 9.204 -2.965 -0.369 1.00 95.38 76 ALA A N 1
ATOM 621 C CA . ALA A 1 76 ? 8.743 -4.345 -0.465 1.00 95.38 76 ALA A CA 1
ATOM 622 C C . ALA A 1 76 ? 7.229 -4.420 -0.218 1.00 95.38 76 ALA A C 1
ATOM 624 O O . ALA A 1 76 ? 6.709 -3.773 0.693 1.00 95.38 76 ALA A O 1
ATOM 625 N N . PHE A 1 77 ? 6.523 -5.225 -1.011 1.00 93.88 77 PHE A N 1
ATOM 626 C CA . PHE A 1 77 ? 5.097 -5.440 -0.802 1.00 93.8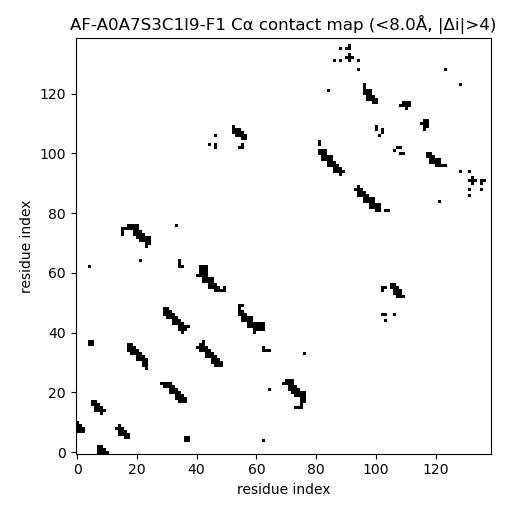8 77 PHE A CA 1
ATOM 627 C C . PHE A 1 77 ? 4.857 -6.293 0.449 1.00 93.88 77 PHE A C 1
ATOM 629 O O . PHE A 1 77 ? 5.457 -7.356 0.613 1.00 93.88 77 PHE A O 1
ATOM 636 N N . LEU A 1 78 ? 3.944 -5.845 1.312 1.00 90.56 78 LEU A N 1
ATOM 637 C CA . LEU A 1 78 ? 3.560 -6.563 2.524 1.00 90.56 78 LEU A CA 1
ATOM 638 C C . LEU A 1 78 ? 2.246 -7.328 2.292 1.00 90.56 78 LEU A C 1
ATOM 640 O O . LEU A 1 78 ? 1.218 -6.699 2.028 1.00 90.56 78 LEU A O 1
ATOM 644 N N . PRO A 1 79 ? 2.232 -8.668 2.402 1.00 83.19 79 PRO A N 1
ATOM 645 C CA . PRO A 1 79 ? 1.007 -9.445 2.257 1.00 83.19 79 PRO A CA 1
ATOM 646 C C . PRO A 1 79 ? 0.119 -9.272 3.500 1.00 83.19 79 PRO A C 1
ATOM 648 O O . PRO A 1 79 ? 0.379 -9.852 4.548 1.00 83.19 79 PRO A O 1
ATOM 651 N N . THR A 1 80 ? -0.950 -8.478 3.386 1.00 80.06 80 THR A N 1
ATOM 652 C CA . THR A 1 80 ? -1.835 -8.116 4.516 1.00 80.06 80 THR A CA 1
ATOM 653 C C . THR A 1 80 ? -3.116 -8.953 4.615 1.00 80.06 80 THR A C 1
ATOM 655 O O . THR A 1 80 ? -4.051 -8.587 5.323 1.00 80.06 80 THR A O 1
ATOM 658 N N . GLY A 1 81 ? -3.223 -10.054 3.862 1.00 81.06 81 GLY A N 1
ATOM 659 C CA . GLY A 1 81 ? -4.451 -10.862 3.813 1.00 81.06 81 GLY A CA 1
ATOM 660 C C . GLY A 1 81 ? -5.648 -10.152 3.160 1.00 81.06 81 GLY A C 1
ATOM 661 O O . GLY A 1 81 ? -6.774 -10.628 3.252 1.00 81.06 81 GLY A O 1
ATOM 662 N N . GLY A 1 82 ? -5.418 -9.023 2.479 1.00 86.19 82 GLY A N 1
ATOM 663 C CA . GLY A 1 82 ? -6.439 -8.324 1.697 1.00 86.19 82 GLY A CA 1
ATOM 664 C C . GLY A 1 82 ? -7.216 -7.248 2.454 1.00 86.19 82 GLY A C 1
ATOM 665 O O . GLY A 1 82 ? -8.193 -6.727 1.913 1.00 86.19 82 GLY A O 1
ATOM 666 N N . THR A 1 83 ? -6.781 -6.863 3.655 1.00 89.69 83 THR A N 1
ATOM 667 C CA . THR A 1 83 ? -7.357 -5.736 4.402 1.00 89.69 83 THR A CA 1
ATOM 668 C C . THR A 1 83 ? -6.300 -4.733 4.835 1.00 89.69 83 THR A C 1
ATOM 670 O O . THR A 1 83 ? -5.189 -5.114 5.192 1.00 89.69 83 THR A O 1
ATOM 673 N N . ASP A 1 84 ? -6.675 -3.458 4.858 1.00 90.69 84 ASP A N 1
ATOM 674 C CA . ASP A 1 84 ? -5.868 -2.387 5.436 1.00 90.69 84 ASP A CA 1
ATOM 675 C C . ASP A 1 84 ? -6.509 -1.929 6.747 1.00 90.69 84 ASP A C 1
ATOM 677 O O . ASP A 1 84 ? -7.705 -1.618 6.770 1.00 90.69 84 ASP A O 1
ATOM 681 N N . VAL A 1 85 ? -5.716 -1.818 7.814 1.00 94.06 85 VAL A N 1
ATOM 682 C CA . VAL A 1 85 ? -6.149 -1.205 9.078 1.00 94.06 85 VAL A CA 1
ATOM 683 C C . VAL A 1 85 ? -5.981 0.312 8.982 1.00 94.06 85 VAL A C 1
ATOM 685 O O . VAL A 1 85 ? -4.929 0.818 8.590 1.00 94.06 85 VAL A O 1
ATOM 688 N N . LYS A 1 86 ? -7.037 1.052 9.312 1.00 94.81 86 LYS A N 1
ATOM 689 C CA . LYS A 1 86 ? -7.065 2.511 9.418 1.00 94.81 86 LYS A CA 1
ATOM 690 C C . LYS A 1 86 ? -7.159 2.872 10.890 1.00 94.81 86 LYS A C 1
ATOM 692 O O . LYS A 1 86 ? -8.088 2.438 11.566 1.00 94.81 86 LYS A O 1
ATOM 697 N N . VAL A 1 87 ? -6.195 3.652 11.365 1.00 96.75 87 VAL A N 1
ATOM 698 C CA . VAL A 1 87 ? -6.105 4.093 12.758 1.00 96.75 87 VAL A CA 1
ATOM 699 C C . VAL A 1 87 ? -6.351 5.596 12.819 1.00 96.75 87 VAL A C 1
ATOM 701 O O . VAL A 1 87 ? -5.816 6.347 12.008 1.00 96.75 87 VAL A O 1
ATOM 704 N N . TYR A 1 88 ? -7.165 6.016 13.779 1.00 95.88 88 TYR A N 1
ATOM 705 C CA . TYR A 1 88 ? -7.558 7.399 14.023 1.00 95.88 88 TYR A CA 1
ATOM 706 C C . TYR A 1 88 ? -7.271 7.731 15.485 1.00 95.88 88 TYR A C 1
ATOM 708 O O . TYR A 1 88 ? -7.813 7.070 16.371 1.00 95.88 88 TYR A O 1
ATOM 716 N N . THR A 1 89 ? -6.426 8.725 15.755 1.00 96.12 89 THR A N 1
ATOM 717 C CA . THR A 1 89 ? -6.015 9.080 17.121 1.00 96.12 89 THR A CA 1
ATOM 718 C C . THR A 1 89 ? -6.694 10.359 17.609 1.00 96.12 89 THR A C 1
ATOM 720 O O . THR A 1 89 ? -7.008 11.252 16.823 1.00 96.12 89 THR A O 1
ATOM 723 N N . LEU A 1 90 ? -6.946 10.436 18.918 1.00 95.62 90 LEU A N 1
ATOM 724 C CA . LEU A 1 90 ? -7.402 11.643 19.619 1.00 95.62 90 LEU A CA 1
ATOM 725 C C . LEU A 1 90 ? -6.458 11.882 20.800 1.00 95.62 90 LEU A C 1
ATOM 727 O O . LEU A 1 90 ? -6.699 11.437 21.923 1.00 95.62 90 LEU A O 1
ATOM 731 N N . GLY A 1 91 ? -5.333 12.536 20.516 1.00 94.31 91 GLY A N 1
ATOM 732 C CA . GLY A 1 91 ? -4.201 12.579 21.438 1.00 94.31 91 GLY A CA 1
ATOM 733 C C . GLY A 1 91 ? -3.516 11.209 21.600 1.00 94.31 91 GLY A C 1
ATOM 734 O O . GLY A 1 91 ? -3.930 10.216 20.999 1.00 94.31 91 GLY A O 1
ATOM 735 N N . PRO A 1 92 ? -2.450 11.129 22.413 1.00 93.94 92 PRO A N 1
ATOM 736 C CA . PRO A 1 92 ? -1.602 9.936 22.508 1.00 93.94 92 PRO A CA 1
ATOM 737 C C . PRO A 1 92 ? -2.277 8.736 23.192 1.00 93.94 92 PRO A C 1
ATOM 739 O O . PRO A 1 92 ? -1.799 7.612 23.075 1.00 93.94 92 PRO A O 1
ATOM 742 N N . ASN A 1 93 ? -3.374 8.965 23.916 1.00 92.81 93 ASN A N 1
ATOM 743 C CA . ASN A 1 93 ? -3.986 7.967 24.798 1.00 92.81 93 ASN A CA 1
ATOM 744 C C . ASN A 1 93 ? -5.248 7.319 24.212 1.00 92.81 93 ASN A C 1
ATOM 746 O O . ASN A 1 93 ? -5.804 6.409 24.826 1.00 92.81 93 ASN A O 1
ATOM 750 N N . TYR A 1 94 ? -5.716 7.777 23.048 1.00 94.06 94 TYR A N 1
ATOM 751 C CA . TYR A 1 94 ? -6.907 7.237 22.404 1.00 94.06 94 TYR A CA 1
ATOM 752 C C . TYR A 1 94 ? -6.659 6.970 20.921 1.00 94.06 94 TYR A C 1
ATOM 754 O O . TYR A 1 94 ? -6.237 7.858 20.182 1.00 94.06 94 TYR A O 1
ATOM 762 N N . ALA A 1 95 ? -6.986 5.753 20.485 1.00 96.00 95 ALA A N 1
ATOM 763 C CA . ALA A 1 95 ? -6.946 5.342 19.089 1.00 96.00 95 ALA A CA 1
ATOM 764 C C . ALA A 1 95 ? -8.161 4.466 18.755 1.00 96.00 95 ALA A C 1
ATOM 766 O O . ALA A 1 95 ? -8.417 3.461 19.421 1.00 96.00 95 ALA A O 1
ATOM 767 N N . HIS A 1 96 ? -8.888 4.837 17.704 1.00 95.50 96 HIS A N 1
ATOM 768 C CA . HIS A 1 96 ? -9.910 4.015 17.066 1.00 95.50 96 HIS A CA 1
ATOM 769 C C . HIS A 1 96 ? -9.312 3.323 15.837 1.00 95.50 96 HIS A C 1
ATOM 771 O O . HIS A 1 96 ? -8.581 3.957 15.076 1.00 95.50 96 HIS A O 1
ATOM 777 N N . ALA A 1 97 ? -9.636 2.047 15.622 1.00 97.12 97 ALA A N 1
ATOM 778 C CA . ALA A 1 97 ? -9.167 1.297 14.466 1.00 97.12 97 ALA A CA 1
ATOM 779 C C . ALA A 1 97 ? -10.300 0.545 13.762 1.00 97.12 97 ALA A C 1
ATOM 781 O O . ALA A 1 97 ? -11.166 -0.070 14.386 1.00 97.12 97 ALA A O 1
ATOM 782 N N . GLU A 1 98 ? -10.252 0.568 12.436 1.00 96.25 98 GLU A N 1
ATOM 783 C CA . GLU A 1 98 ? -11.161 -0.163 11.557 1.00 96.25 98 GLU A CA 1
ATOM 784 C C . GLU A 1 98 ? -10.380 -0.764 10.385 1.00 96.25 98 GLU A C 1
ATOM 786 O O . GLU A 1 98 ? -9.430 -0.167 9.887 1.00 96.25 98 GLU A O 1
ATOM 791 N N . ALA A 1 99 ? -10.782 -1.938 9.911 1.00 94.12 99 ALA A N 1
ATOM 792 C CA . ALA A 1 99 ? -10.240 -2.549 8.708 1.00 94.12 99 ALA A CA 1
ATOM 793 C C . ALA A 1 99 ? -11.162 -2.298 7.515 1.00 94.12 99 ALA A C 1
ATOM 795 O O . ALA A 1 99 ? -12.392 -2.301 7.630 1.00 94.12 99 ALA A O 1
ATOM 796 N N . ARG A 1 100 ? -10.556 -2.123 6.343 1.00 92.44 100 ARG A N 1
ATOM 797 C CA . ARG A 1 100 ? -11.249 -2.050 5.053 1.00 92.44 100 ARG A CA 1
ATOM 798 C C . ARG A 1 100 ? -10.615 -3.024 4.080 1.00 92.44 100 ARG A C 1
ATOM 800 O O . ARG A 1 100 ? -9.443 -3.363 4.224 1.00 92.44 100 ARG A O 1
ATOM 807 N N . LYS A 1 101 ? -11.366 -3.446 3.062 1.00 91.50 101 LYS A N 1
ATOM 808 C CA . LYS A 1 101 ? -10.794 -4.231 1.964 1.00 91.50 101 LYS A CA 1
ATOM 809 C C . LYS A 1 101 ? -9.679 -3.428 1.298 1.00 91.50 101 LYS A C 1
ATOM 811 O 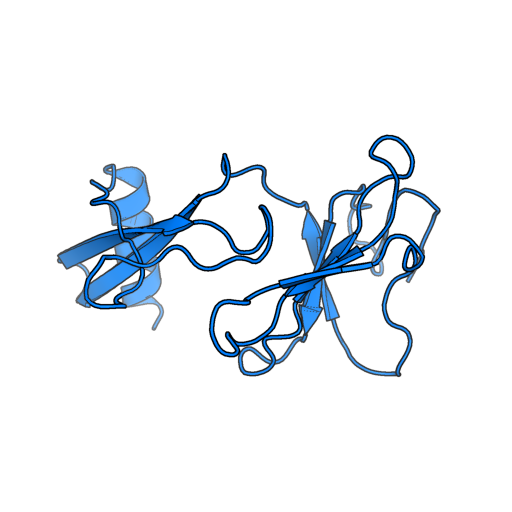O . LYS A 1 101 ? -9.896 -2.291 0.880 1.00 91.50 101 LYS A O 1
ATOM 816 N N . SER A 1 102 ? -8.509 -4.040 1.189 1.00 89.75 102 SER A N 1
ATOM 817 C CA . SER A 1 102 ? -7.353 -3.424 0.563 1.00 89.75 102 SER A CA 1
ATOM 818 C C . SER A 1 102 ? -7.619 -3.230 -0.934 1.00 89.75 102 SER A C 1
ATOM 820 O O . SER A 1 102 ? -8.117 -4.149 -1.601 1.00 89.75 102 SER A O 1
ATOM 822 N N . PRO A 1 103 ? -7.275 -2.067 -1.514 1.00 85.56 103 PRO A N 1
ATOM 823 C CA . PRO A 1 103 ? -7.437 -1.835 -2.946 1.00 85.56 103 PRO A CA 1
ATOM 824 C C . PRO A 1 103 ? -6.573 -2.792 -3.782 1.00 85.56 103 PRO A C 1
ATOM 826 O O . PRO A 1 103 ? -6.814 -2.949 -4.977 1.00 85.56 103 PRO A O 1
ATOM 829 N N . VAL A 1 104 ? -5.603 -3.481 -3.170 1.00 84.75 104 VAL A N 1
ATOM 830 C CA . VAL A 1 104 ? -4.715 -4.439 -3.842 1.00 84.75 104 VAL A CA 1
ATOM 831 C C . VAL A 1 104 ? -5.415 -5.744 -4.241 1.00 84.75 104 VAL A C 1
ATOM 833 O O . VAL A 1 104 ? -4.903 -6.452 -5.103 1.00 84.75 104 VAL A O 1
ATOM 836 N N . VAL A 1 105 ? -6.597 -6.047 -3.685 1.00 83.62 105 VAL A N 1
ATOM 837 C CA . VAL A 1 105 ? -7.322 -7.308 -3.934 1.00 83.62 105 VAL A CA 1
ATOM 838 C C . VAL A 1 105 ? -7.891 -7.360 -5.357 1.00 83.62 105 VAL A C 1
ATOM 840 O O . VAL A 1 105 ? -7.288 -7.959 -6.238 1.00 83.62 105 VAL A O 1
ATOM 843 N N . ASP A 1 106 ? -9.007 -6.685 -5.632 1.00 84.38 106 ASP A N 1
ATOM 844 C CA . ASP A 1 106 ? -9.658 -6.652 -6.958 1.00 84.38 106 ASP A CA 1
ATOM 845 C C . ASP A 1 106 ? -10.031 -5.226 -7.406 1.00 84.38 106 ASP A C 1
ATOM 847 O O . ASP A 1 106 ? -10.661 -5.036 -8.446 1.00 84.38 106 ASP A O 1
ATOM 851 N N . GLY A 1 107 ? -9.684 -4.221 -6.597 1.00 85.00 107 GLY A N 1
ATOM 852 C CA . GLY A 1 107 ? -10.013 -2.821 -6.845 1.00 85.00 107 GLY A CA 1
ATOM 853 C C . GLY A 1 107 ? -11.492 -2.460 -6.719 1.00 85.00 107 GLY A C 1
ATOM 854 O O . GLY A 1 107 ? -11.820 -1.292 -6.902 1.00 85.00 107 GLY A O 1
ATOM 855 N N . ARG A 1 108 ? -12.396 -3.399 -6.404 1.00 88.56 108 ARG A N 1
ATOM 856 C CA . ARG A 1 108 ? -13.819 -3.116 -6.184 1.00 88.56 108 ARG A CA 1
ATOM 857 C C . ARG A 1 108 ? -14.077 -2.785 -4.723 1.00 88.56 108 ARG A C 1
ATOM 859 O O . ARG A 1 108 ? -13.788 -3.571 -3.817 1.00 88.56 108 ARG A O 1
ATOM 866 N N . VAL A 1 109 ? -14.695 -1.635 -4.506 1.00 87.94 109 VAL A N 1
ATOM 867 C CA . VAL A 1 109 ? -15.044 -1.150 -3.179 1.00 87.94 109 VAL A CA 1
ATOM 868 C C . VAL A 1 109 ? -16.322 -1.823 -2.702 1.00 87.94 109 VAL A C 1
ATOM 870 O O . VAL A 1 109 ? -17.376 -1.695 -3.322 1.00 87.94 109 VAL A O 1
ATOM 873 N N . LEU A 1 110 ? -16.224 -2.530 -1.578 1.00 87.75 110 LEU A N 1
ATOM 874 C CA . LEU A 1 110 ? -17.370 -3.175 -0.946 1.00 87.75 110 LEU A CA 1
ATOM 875 C C . LEU A 1 110 ? -18.273 -2.126 -0.302 1.00 87.75 110 LEU A C 1
ATOM 877 O O . LEU A 1 110 ? -17.798 -1.271 0.452 1.00 87.75 110 LEU A O 1
ATOM 881 N N . ARG A 1 111 ? -19.575 -2.201 -0.591 1.00 91.44 111 ARG A N 1
ATOM 882 C CA . ARG A 1 111 ? -20.583 -1.281 -0.061 1.00 91.44 111 ARG A CA 1
ATOM 883 C C . ARG A 1 111 ? -21.720 -2.026 0.636 1.00 91.44 111 ARG A C 1
ATOM 885 O O . ARG A 1 111 ? -22.060 -3.134 0.234 1.00 91.44 111 ARG A O 1
ATOM 892 N N . THR A 1 112 ? -22.281 -1.406 1.670 1.00 91.31 112 THR A N 1
ATOM 893 C CA . THR A 1 112 ? -23.507 -1.845 2.348 1.00 91.31 112 THR A CA 1
ATOM 894 C C . THR A 1 112 ? -24.737 -1.555 1.482 1.00 91.31 112 THR A C 1
ATOM 896 O O . THR A 1 112 ? -24.630 -0.879 0.454 1.00 91.31 112 THR A O 1
ATOM 899 N N . ALA A 1 113 ? -25.912 -2.027 1.908 1.00 91.38 113 ALA A N 1
ATOM 900 C CA . ALA A 1 113 ? -27.181 -1.744 1.232 1.00 91.38 113 ALA A CA 1
ATOM 901 C C . ALA A 1 113 ? -27.477 -0.232 1.141 1.00 91.38 113 ALA A C 1
ATOM 903 O O . ALA A 1 113 ? -28.051 0.235 0.163 1.00 91.38 113 ALA A O 1
ATOM 904 N N . GLU A 1 114 ? -26.999 0.554 2.108 1.00 92.25 114 GLU A N 1
ATOM 905 C CA . GLU A 1 114 ? -27.122 2.017 2.157 1.00 92.25 114 GLU A CA 1
ATOM 906 C C . GLU A 1 114 ? -26.027 2.737 1.345 1.00 92.25 114 GLU A C 1
ATOM 908 O O . GLU A 1 114 ? -25.885 3.958 1.414 1.00 92.25 114 GLU A O 1
ATOM 913 N N . GLY A 1 115 ? -25.187 1.996 0.618 1.00 89.88 115 GLY A N 1
ATOM 914 C CA . GLY A 1 115 ? -24.129 2.543 -0.229 1.00 89.88 115 GLY A CA 1
ATOM 915 C C . GLY A 1 115 ? -22.868 2.997 0.515 1.00 89.88 115 GLY A C 1
ATOM 916 O O . GLY A 1 115 ? -21.945 3.514 -0.123 1.00 89.88 115 GLY A O 1
ATOM 917 N N . LYS A 1 116 ? -22.768 2.794 1.835 1.00 91.25 116 LYS A N 1
ATOM 918 C CA . LYS A 1 116 ? -21.561 3.114 2.620 1.00 91.25 116 LYS A CA 1
ATOM 919 C C . LYS A 1 116 ? -20.483 2.060 2.404 1.00 91.25 116 LYS A C 1
ATOM 921 O O . LYS A 1 116 ? -20.787 0.908 2.144 1.00 91.25 116 LYS A O 1
ATOM 926 N N . GLU A 1 117 ? -19.213 2.439 2.494 1.00 91.75 117 GLU A N 1
ATOM 927 C CA . GLU A 1 117 ? -18.112 1.473 2.392 1.00 91.75 117 GLU A CA 1
ATOM 928 C C . GLU A 1 117 ? -18.071 0.555 3.619 1.00 91.75 117 GLU A C 1
ATOM 930 O O . GLU A 1 117 ? -18.167 1.040 4.748 1.00 91.75 117 GLU A O 1
ATOM 935 N N . VAL A 1 118 ? -17.935 -0.753 3.390 1.00 93.25 118 VAL A N 1
ATOM 936 C CA . VAL A 1 118 ? -17.899 -1.763 4.458 1.00 93.25 118 VAL A CA 1
ATOM 937 C C . VAL A 1 118 ? -16.635 -1.594 5.302 1.00 93.25 118 VAL A C 1
ATOM 939 O O . VAL A 1 118 ? -15.535 -1.433 4.768 1.00 93.25 118 VAL A O 1
ATOM 942 N N . ARG A 1 119 ? -16.803 -1.648 6.625 1.00 94.31 119 ARG A N 1
ATOM 943 C CA . ARG A 1 119 ? -15.739 -1.517 7.626 1.00 94.31 119 ARG A CA 1
ATOM 944 C C . ARG A 1 119 ? -15.884 -2.619 8.665 1.00 94.31 119 ARG A C 1
ATOM 946 O O . ARG A 1 119 ? -17.004 -2.951 9.048 1.00 94.31 119 ARG A O 1
ATOM 953 N N . PHE A 1 120 ? -14.759 -3.145 9.129 1.00 91.81 120 PHE A N 1
ATOM 954 C CA . PHE A 1 120 ? -14.711 -4.161 10.178 1.00 91.81 120 PHE A CA 1
ATOM 955 C C . PHE A 1 120 ? -14.036 -3.574 11.422 1.00 91.81 120 PHE A C 1
ATOM 957 O O . PHE A 1 120 ? -13.011 -2.907 11.278 1.00 91.81 120 PHE A O 1
ATOM 964 N N . PRO A 1 121 ? -14.582 -3.774 12.632 1.00 92.19 121 PRO A N 1
ATOM 965 C CA . PRO A 1 121 ? -13.946 -3.278 13.847 1.00 92.19 121 PRO A CA 1
ATOM 966 C C . PRO A 1 121 ? -12.597 -3.973 14.068 1.00 92.19 121 PRO A C 1
ATOM 968 O O . PRO A 1 121 ? -12.482 -5.182 13.869 1.00 92.19 121 PRO A O 1
ATOM 971 N N . VAL A 1 122 ? -11.584 -3.214 14.498 1.00 95.19 122 VAL A N 1
ATOM 972 C CA . VAL A 1 122 ? -10.256 -3.744 14.838 1.00 95.19 122 VAL A CA 1
ATOM 973 C C . VAL A 1 122 ? -9.909 -3.343 16.264 1.00 95.19 122 VAL A C 1
ATOM 975 O O . VAL A 1 122 ? -9.996 -2.173 16.636 1.00 95.19 122 VAL A O 1
ATOM 978 N N . LEU A 1 123 ? -9.489 -4.319 17.066 1.00 94.75 123 LEU A N 1
ATOM 979 C CA . LEU A 1 123 ? -8.900 -4.065 18.375 1.00 94.75 123 LEU A CA 1
ATOM 980 C C . LEU A 1 123 ? -7.383 -4.053 18.232 1.00 94.75 123 LEU A C 1
ATOM 982 O O . LEU A 1 123 ? -6.784 -5.088 17.957 1.00 94.75 123 LEU A O 1
ATOM 986 N N . LEU A 1 124 ? -6.781 -2.880 18.434 1.00 94.88 124 LEU A N 1
ATOM 987 C CA . LEU A 1 124 ? -5.329 -2.744 18.419 1.00 94.88 124 LEU A CA 1
ATOM 988 C C . LEU A 1 124 ? -4.711 -3.489 19.601 1.00 94.88 124 LEU A C 1
ATOM 990 O O . LEU A 1 124 ? -5.130 -3.317 20.754 1.00 94.88 124 LEU A O 1
ATOM 994 N N . ASN A 1 125 ? -3.678 -4.271 19.318 1.00 96.06 125 ASN A N 1
ATOM 995 C CA . ASN A 1 125 ? -2.861 -4.888 20.352 1.00 96.06 125 ASN A CA 1
ATOM 996 C C . ASN A 1 125 ? -1.965 -3.829 21.049 1.00 96.06 125 ASN A C 1
ATOM 998 O O . ASN A 1 125 ? -1.852 -2.695 20.573 1.00 96.06 125 ASN A O 1
ATOM 1002 N N . PRO A 1 126 ? -1.328 -4.149 22.194 1.00 96.44 126 PRO A N 1
ATOM 1003 C CA . PRO A 1 126 ? -0.493 -3.185 22.919 1.00 96.44 126 PRO A CA 1
ATOM 1004 C C . PRO A 1 126 ? 0.639 -2.570 22.082 1.00 96.44 126 PRO A C 1
ATOM 1006 O O . PRO A 1 126 ? 0.933 -1.389 22.237 1.00 96.44 126 PRO A O 1
ATOM 1009 N N . TYR A 1 127 ? 1.235 -3.339 21.168 1.00 96.88 127 TYR A N 1
ATOM 1010 C CA . TYR A 1 127 ? 2.298 -2.863 20.284 1.00 96.88 127 TYR A CA 1
ATOM 1011 C C . TYR A 1 127 ? 1.774 -1.856 19.246 1.00 96.88 127 TYR A C 1
ATOM 1013 O O . TYR A 1 127 ? 2.358 -0.793 19.057 1.00 96.88 127 TYR A O 1
ATOM 1021 N N . GLU A 1 128 ? 0.625 -2.124 18.629 1.00 96.38 128 GLU A N 1
ATOM 1022 C CA . GLU A 1 128 ? -0.014 -1.207 17.675 1.00 96.38 128 GLU A CA 1
ATOM 1023 C C . GLU A 1 128 ? -0.506 0.084 18.341 1.00 96.38 128 GLU A C 1
ATOM 1025 O O . GLU A 1 128 ? -0.445 1.157 17.738 1.00 96.38 128 GLU A O 1
ATOM 1030 N N . LYS A 1 129 ? -0.956 0.011 19.602 1.00 95.25 129 LYS A N 1
ATOM 1031 C CA . LYS A 1 129 ? -1.284 1.207 20.395 1.00 95.25 129 LYS A CA 1
ATOM 1032 C C . LYS A 1 129 ? -0.058 2.085 20.618 1.00 95.25 129 LYS A C 1
ATOM 1034 O O . LYS A 1 129 ? -0.168 3.304 20.527 1.00 95.25 129 LYS A O 1
ATOM 1039 N N . GLU A 1 130 ? 1.099 1.477 20.863 1.00 96.75 130 GLU A N 1
ATOM 1040 C CA . GLU A 1 130 ? 2.350 2.217 21.014 1.00 96.75 130 GLU A CA 1
ATOM 1041 C C . GLU A 1 130 ? 2.789 2.873 19.697 1.00 96.75 130 GLU A C 1
ATOM 1043 O O . GLU A 1 130 ? 3.203 4.030 19.705 1.00 96.75 130 GLU A O 1
ATOM 1048 N N . ILE A 1 131 ? 2.595 2.203 18.554 1.00 96.75 131 ILE A N 1
ATOM 1049 C CA . ILE A 1 131 ? 2.790 2.821 17.231 1.00 96.75 131 ILE A CA 1
ATOM 1050 C C . ILE A 1 131 ? 1.877 4.047 17.072 1.00 96.75 131 ILE A C 1
ATOM 1052 O O . ILE A 1 131 ? 2.348 5.121 16.701 1.00 96.75 131 ILE A O 1
ATOM 1056 N N . ALA A 1 132 ? 0.583 3.918 17.382 1.00 96.38 132 ALA A N 1
ATOM 1057 C CA . ALA A 1 132 ? -0.373 5.023 17.276 1.00 96.38 132 ALA A CA 1
ATOM 1058 C C . ALA A 1 132 ? 0.003 6.211 18.184 1.00 96.38 132 ALA A C 1
ATOM 1060 O O . ALA A 1 132 ? -0.082 7.373 17.770 1.00 96.38 132 ALA A O 1
ATOM 1061 N N . ARG A 1 133 ? 0.471 5.920 19.404 1.00 96.00 133 ARG A N 1
ATOM 1062 C CA . ARG A 1 133 ? 0.983 6.916 20.351 1.00 96.00 133 ARG A CA 1
ATOM 1063 C C . ARG A 1 133 ? 2.206 7.641 19.792 1.00 96.00 133 ARG A C 1
ATOM 1065 O O . ARG A 1 133 ? 2.228 8.870 19.793 1.00 96.00 133 ARG A O 1
ATOM 1072 N N . ALA A 1 134 ? 3.189 6.897 19.288 1.00 96.88 134 ALA A N 1
ATOM 1073 C CA . ALA A 1 134 ? 4.419 7.448 18.728 1.00 96.88 134 ALA A CA 1
ATOM 1074 C C . ALA A 1 134 ? 4.151 8.353 17.515 1.00 96.88 134 ALA A C 1
ATOM 1076 O O . ALA A 1 134 ? 4.682 9.458 17.459 1.00 96.88 134 ALA A O 1
ATOM 1077 N N . VAL A 1 135 ? 3.276 7.931 16.592 1.00 95.56 135 VAL A N 1
ATOM 1078 C CA . VAL A 1 135 ? 2.863 8.750 15.436 1.00 95.56 135 VAL A CA 1
ATOM 1079 C C . VAL A 1 135 ? 2.226 10.062 15.896 1.00 95.56 135 VAL A C 1
ATOM 1081 O O . VAL A 1 135 ? 2.565 11.123 15.379 1.00 95.56 135 VAL A O 1
ATOM 1084 N N . THR A 1 136 ? 1.349 10.006 16.902 1.00 95.62 136 THR A N 1
ATOM 1085 C CA . THR A 1 136 ? 0.651 11.198 17.410 1.00 95.62 136 THR A CA 1
ATOM 1086 C C . THR A 1 136 ? 1.601 12.193 18.076 1.00 95.62 136 THR A C 1
ATOM 1088 O O . THR A 1 136 ? 1.406 13.394 17.949 1.00 95.62 136 THR A O 1
ATOM 1091 N N . LEU A 1 137 ? 2.631 11.715 18.778 1.00 95.25 137 LEU A N 1
ATOM 1092 C CA . LEU A 1 137 ? 3.621 12.575 19.439 1.00 95.25 137 LEU A CA 1
ATOM 1093 C C . LEU A 1 137 ? 4.675 13.151 18.486 1.00 95.25 137 LEU A C 1
ATOM 1095 O O . LEU A 1 137 ? 5.351 14.108 18.849 1.00 95.25 137 LEU A O 1
ATOM 1099 N N . ALA A 1 138 ? 4.839 12.555 17.306 1.00 93.38 138 ALA A N 1
ATOM 1100 C CA . ALA A 1 138 ? 5.736 13.041 16.261 1.00 93.38 138 ALA A CA 1
ATOM 1101 C C . ALA A 1 138 ? 5.052 14.007 15.273 1.00 93.38 138 ALA A C 1
ATOM 1103 O O . ALA A 1 138 ? 5.719 14.487 14.356 1.00 93.38 138 ALA A O 1
ATOM 1104 N N . SER A 1 139 ? 3.738 14.224 15.426 1.00 79.31 139 SER A N 1
ATOM 1105 C CA . SER A 1 139 ? 2.911 15.092 14.572 1.00 79.31 139 SER A CA 1
ATOM 1106 C C . SER A 1 139 ? 2.946 16.557 14.998 1.00 79.31 139 SER A C 1
ATOM 1108 O O . SER A 1 139 ? 3.206 16.825 16.192 1.00 79.31 139 SER A O 1
#

Solvent-accessible surface area (backbone atoms only — not comparable to full-atom values): 8116 Å² total; per-residue (Å²): 115,47,74,59,86,49,33,40,28,61,73,94,50,76,72,38,49,46,46,28,35,40,31,48,73,48,88,86,49,51,63,33,34,35,38,41,25,66,94,75,68,32,7,28,38,42,33,41,75,70,55,95,54,34,28,29,52,78,39,67,86,41,70,72,81,92,84,83,86,76,65,68,45,78,46,69,57,76,90,60,89,50,44,41,79,47,77,49,71,65,64,61,89,38,73,50,41,34,31,32,75,29,48,83,67,80,11,67,59,57,57,45,98,86,67,45,72,54,72,41,90,44,84,76,51,76,68,56,46,49,52,55,23,51,53,52,72,72,102